Protein AF-A0A669EWW8-F1 (afdb_monomer_lite)

Secondary structure (DSSP, 8-state):
------S--SSSS---TTHHHH--HHHHHHTSHHHHHHHHHHHHHHHHHHH--

InterPro domains:
  IPR024083 Fumarase/histidase, N-terminal [G3DSA:1.10.275.10] (8-53)

Organism: Oreochromis niloticus (NCBI:txid8128)

Structure (mmCIF, N/CA/C/O backbone):
data_AF-A0A669EWW8-F1
#
_entry.id   AF-A0A669EWW8-F1
#
loop_
_atom_site.group_PDB
_atom_site.id
_atom_site.type_symbol
_atom_site.label_atom_id
_atom_site.label_alt_id
_atom_site.label_comp_id
_atom_site.label_asym_id
_atom_site.label_entity_id
_atom_site.label_seq_id
_atom_site.pdbx_PDB_ins_code
_atom_site.Cartn_x
_atom_site.Cartn_y
_atom_site.Cartn_z
_atom_site.occupancy
_atom_site.B_iso_or_equiv
_atom_site.auth_seq_id
_atom_site.auth_comp_id
_atom_site.auth_asym_id
_atom_site.auth_atom_id
_atom_site.pdbx_PDB_model_num
ATOM 1 N N . MET A 1 1 ? 2.211 -37.125 -16.228 1.00 37.59 1 MET A N 1
ATOM 2 C CA . MET A 1 1 ? 3.351 -36.548 -15.471 1.00 37.59 1 MET A CA 1
ATOM 3 C C . MET A 1 1 ? 3.532 -35.106 -15.932 1.00 37.59 1 MET A C 1
ATOM 5 O O . MET A 1 1 ? 3.587 -34.929 -17.132 1.00 37.59 1 MET A O 1
ATOM 9 N N . THR A 1 2 ? 3.557 -34.027 -15.154 1.00 40.00 2 THR A N 1
ATOM 10 C CA . THR A 1 2 ? 3.603 -33.735 -13.712 1.00 40.00 2 THR A CA 1
ATOM 11 C C . THR A 1 2 ? 2.849 -32.410 -13.487 1.00 40.00 2 THR A C 1
ATOM 13 O O . THR A 1 2 ? 2.879 -31.513 -14.324 1.00 40.00 2 THR A O 1
ATOM 16 N N . MET A 1 3 ? 2.147 -32.283 -12.357 1.00 49.81 3 MET A N 1
ATOM 17 C CA . MET A 1 3 ? 1.535 -31.027 -11.905 1.00 49.81 3 MET A CA 1
ATOM 18 C C . MET A 1 3 ? 2.601 -29.986 -11.517 1.00 49.81 3 MET A C 1
ATOM 20 O O . MET A 1 3 ? 3.558 -30.366 -10.846 1.00 49.81 3 MET A O 1
ATOM 24 N N . LYS A 1 4 ? 2.373 -28.689 -11.815 1.00 50.19 4 LYS A N 1
ATOM 25 C CA . LYS A 1 4 ? 2.452 -27.524 -10.884 1.00 50.19 4 LYS A CA 1
ATOM 26 C C . LYS A 1 4 ? 2.653 -26.182 -11.617 1.00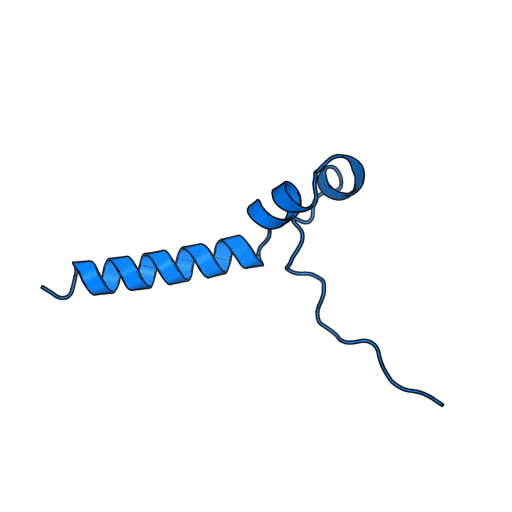 50.19 4 LYS A C 1
ATOM 28 O O . LYS A 1 4 ? 3.590 -26.019 -12.383 1.00 50.19 4 LYS A O 1
ATOM 33 N N . GLY A 1 5 ? 1.841 -25.178 -11.271 1.00 39.19 5 GLY A N 1
ATOM 34 C CA . GLY A 1 5 ? 2.103 -23.764 -11.582 1.00 39.19 5 GLY A CA 1
ATOM 35 C C . GLY A 1 5 ? 0.992 -22.849 -11.058 1.00 39.19 5 GLY A C 1
ATOM 36 O O . GLY A 1 5 ? -0.035 -22.681 -11.702 1.00 39.19 5 GLY A O 1
ATOM 37 N N . GLY A 1 6 ? 1.158 -22.330 -9.839 1.00 42.56 6 GLY A N 1
ATOM 38 C CA . GLY A 1 6 ? 0.105 -21.730 -9.014 1.00 42.56 6 GLY A CA 1
ATOM 39 C C . GLY A 1 6 ? -0.630 -20.510 -9.589 1.00 42.56 6 GLY A C 1
ATOM 40 O O . GLY A 1 6 ? -0.058 -19.635 -10.235 1.00 42.56 6 GLY A O 1
ATOM 41 N N . ARG A 1 7 ? -1.921 -20.411 -9.246 1.00 48.38 7 ARG A N 1
ATOM 42 C CA . ARG A 1 7 ? -2.832 -19.272 -9.484 1.00 48.38 7 ARG A CA 1
ATOM 43 C C . ARG A 1 7 ? -2.481 -18.039 -8.626 1.00 48.38 7 ARG A C 1
ATOM 45 O O . ARG A 1 7 ? -3.334 -17.507 -7.924 1.00 48.38 7 ARG A O 1
ATOM 52 N N . GLY A 1 8 ? -1.232 -17.572 -8.651 1.00 53.88 8 GLY A N 1
ATOM 53 C CA . GLY A 1 8 ? -0.765 -16.533 -7.726 1.00 53.88 8 GLY A CA 1
ATOM 54 C C . GLY A 1 8 ? 0.307 -15.612 -8.293 1.00 53.88 8 GLY A C 1
ATOM 55 O O . GLY A 1 8 ? 1.432 -15.629 -7.814 1.00 53.88 8 GLY A O 1
ATOM 56 N N . SER A 1 9 ? 0.001 -14.796 -9.307 1.00 53.88 9 SER A N 1
ATOM 57 C CA . SER A 1 9 ? 1.001 -13.840 -9.833 1.00 53.88 9 SER A CA 1
ATOM 58 C C . SER A 1 9 ? 0.443 -12.626 -10.590 1.00 53.88 9 SER A C 1
ATOM 60 O O . SER A 1 9 ? 1.189 -11.927 -11.269 1.00 53.88 9 SER A O 1
ATOM 62 N N . LYS A 1 10 ? -0.856 -12.323 -10.475 1.00 57.22 10 LYS A N 1
ATOM 63 C CA . LYS A 1 10 ? -1.515 -11.277 -11.287 1.00 57.22 10 LYS A CA 1
ATOM 64 C C . LYS A 1 10 ? -1.879 -9.975 -10.548 1.00 57.22 10 LYS A C 1
ATOM 66 O O . LYS A 1 10 ? -2.414 -9.082 -11.193 1.00 57.22 10 LYS A O 1
ATOM 71 N N . MET A 1 11 ? -1.581 -9.867 -9.245 1.00 58.69 11 MET A N 1
ATOM 72 C CA . MET A 1 11 ? -1.949 -8.729 -8.366 1.00 58.69 11 MET A CA 1
ATOM 73 C C . MET A 1 11 ? -0.761 -7.841 -7.942 1.00 58.69 11 MET A C 1
ATOM 75 O O . MET A 1 11 ? -0.958 -6.783 -7.353 1.00 58.69 11 MET A O 1
ATOM 79 N N . ASN A 1 12 ? 0.479 -8.276 -8.197 1.00 59.78 12 ASN A N 1
ATOM 80 C CA . ASN A 1 12 ? 1.695 -7.567 -7.762 1.00 59.78 12 ASN A CA 1
ATOM 81 C C . ASN A 1 12 ? 2.186 -6.519 -8.772 1.00 59.78 12 ASN A C 1
ATOM 83 O O . ASN A 1 12 ? 3.185 -5.857 -8.513 1.00 59.78 12 ASN A O 1
ATOM 87 N N . LYS A 1 13 ? 1.533 -6.405 -9.931 1.00 60.59 13 LYS A N 1
ATOM 88 C CA . LYS A 1 13 ? 1.921 -5.497 -11.012 1.00 60.59 13 LYS A CA 1
ATOM 89 C C . LYS A 1 13 ? 0.703 -4.719 -11.475 1.00 60.59 13 LYS A C 1
ATOM 91 O O . LYS A 1 13 ? -0.342 -5.324 -11.719 1.00 60.59 13 LYS A O 1
ATOM 96 N N . TYR A 1 14 ? 0.856 -3.408 -11.611 1.00 63.19 14 TYR A N 1
ATOM 97 C CA . TYR A 1 14 ? -0.149 -2.559 -12.241 1.00 63.19 14 TYR A CA 1
ATOM 98 C C . TYR A 1 14 ? -0.373 -3.001 -13.700 1.00 63.19 14 TYR A C 1
ATOM 100 O O . TYR A 1 14 ? 0.589 -3.159 -14.459 1.00 63.19 14 TYR A O 1
ATOM 108 N N . ARG A 1 15 ? -1.628 -3.261 -14.090 1.00 61.19 15 ARG A N 1
ATOM 109 C CA . ARG A 1 15 ? -1.970 -3.716 -15.447 1.00 61.19 15 ARG A CA 1
ATOM 110 C C . ARG A 1 15 ? -2.210 -2.518 -16.361 1.00 61.19 15 ARG A C 1
ATOM 112 O O . ARG A 1 15 ? -3.321 -2.016 -16.452 1.00 61.19 15 ARG A O 1
ATOM 119 N N . SER A 1 16 ? -1.166 -2.089 -17.058 1.00 61.94 16 SER A N 1
ATOM 120 C CA . SER A 1 16 ? -1.266 -1.170 -18.195 1.00 61.94 16 SER A CA 1
ATOM 121 C C . SER A 1 16 ? -0.121 -1.452 -19.180 1.00 61.94 16 SER A C 1
ATOM 123 O O . SER A 1 16 ? 0.989 -1.750 -18.728 1.00 61.94 16 SER A O 1
ATOM 125 N N . PRO A 1 17 ? -0.352 -1.375 -20.506 1.00 59.62 17 PRO A N 1
ATOM 126 C CA . PRO A 1 17 ? 0.671 -1.640 -21.527 1.00 59.62 17 PRO A CA 1
ATOM 127 C C . PRO A 1 17 ? 1.906 -0.728 -21.416 1.00 59.62 17 PRO A C 1
ATOM 129 O O . PRO A 1 17 ? 2.994 -1.104 -21.849 1.00 59.62 17 PRO A O 1
ATOM 132 N N . LEU A 1 18 ? 1.774 0.438 -20.773 1.00 60.09 18 LEU A N 1
ATOM 133 C CA . LEU A 1 18 ? 2.887 1.358 -20.506 1.00 60.09 18 LEU A CA 1
ATOM 134 C C . LEU A 1 18 ? 3.833 0.842 -19.407 1.00 60.09 18 LEU A C 1
ATOM 136 O O . LEU A 1 18 ? 5.032 1.111 -19.414 1.00 60.09 18 LEU A O 1
ATOM 140 N N . VAL A 1 19 ? 3.309 0.057 -18.468 1.00 57.94 19 VAL A N 1
ATOM 141 C CA . VAL A 1 19 ? 4.029 -0.378 -17.262 1.00 57.94 19 VAL A CA 1
ATOM 142 C C . VAL A 1 19 ? 4.946 -1.554 -17.566 1.00 57.94 19 VAL A C 1
ATOM 144 O O . VAL A 1 19 ? 6.036 -1.643 -17.012 1.00 57.94 19 VAL A O 1
ATOM 147 N N . SER A 1 20 ? 4.530 -2.456 -18.458 1.00 60.16 20 SER A N 1
ATOM 148 C CA . SER A 1 20 ? 5.296 -3.662 -18.786 1.00 60.16 20 SER A CA 1
ATOM 149 C C . SER A 1 20 ? 6.613 -3.382 -19.507 1.00 60.16 20 SER A C 1
ATOM 151 O O . SER A 1 20 ? 7.499 -4.232 -19.457 1.00 60.16 20 SER A O 1
ATOM 153 N N . ARG A 1 21 ? 6.740 -2.225 -20.172 1.00 63.75 21 ARG A N 1
ATOM 154 C CA . ARG A 1 21 ? 7.903 -1.883 -21.004 1.00 63.75 21 ARG A CA 1
ATOM 155 C C . ARG A 1 21 ? 8.793 -0.787 -20.411 1.00 63.75 21 ARG A C 1
ATOM 157 O O . ARG A 1 21 ? 9.994 -0.829 -20.646 1.00 63.75 21 ARG A O 1
ATOM 164 N N . TYR A 1 22 ? 8.235 0.151 -19.641 1.00 68.50 22 TYR A N 1
ATOM 165 C CA . TYR A 1 22 ? 8.962 1.360 -19.222 1.00 68.50 22 TYR A CA 1
ATOM 166 C C . TYR A 1 22 ? 9.050 1.571 -17.705 1.00 68.50 22 TYR A C 1
ATOM 168 O O . TYR A 1 22 ? 9.860 2.375 -17.254 1.00 68.50 22 TYR A O 1
ATOM 176 N N . ALA A 1 23 ? 8.242 0.877 -16.897 1.00 73.50 23 ALA A N 1
ATOM 177 C CA . ALA A 1 23 ? 8.215 1.113 -15.456 1.00 73.50 23 ALA A CA 1
ATOM 178 C C . ALA A 1 23 ? 9.186 0.195 -14.699 1.00 73.50 23 ALA A C 1
ATOM 180 O O . ALA A 1 23 ? 9.257 -1.011 -14.948 1.00 73.50 23 ALA A O 1
ATOM 181 N N . SER A 1 24 ? 9.886 0.754 -13.706 1.00 80.94 24 SER A N 1
ATOM 182 C CA . SER A 1 24 ? 10.695 -0.034 -12.775 1.00 80.94 24 SER A CA 1
ATOM 183 C C . SER A 1 24 ? 9.819 -0.997 -11.961 1.00 80.94 24 SER A C 1
ATOM 185 O O . SER A 1 24 ? 8.617 -0.783 -11.764 1.00 80.94 24 SER A O 1
ATOM 187 N N . LYS A 1 25 ? 10.426 -2.080 -11.455 1.00 78.44 25 LYS A N 1
ATOM 188 C CA . LYS A 1 25 ? 9.724 -3.080 -10.629 1.00 78.44 25 LYS A CA 1
ATOM 189 C C . LYS A 1 25 ? 9.080 -2.446 -9.390 1.00 78.44 25 LYS A C 1
ATOM 191 O O . LYS A 1 25 ? 7.964 -2.814 -9.031 1.00 78.44 25 LYS A O 1
ATOM 196 N N . GLU A 1 26 ? 9.759 -1.478 -8.781 1.00 82.81 26 GLU A N 1
ATOM 197 C CA . GLU A 1 26 ? 9.272 -0.729 -7.620 1.00 82.81 26 GLU A CA 1
ATOM 198 C C . GLU A 1 26 ? 8.070 0.147 -7.973 1.00 82.81 26 GLU A C 1
ATOM 200 O O . GLU A 1 26 ? 7.054 0.113 -7.279 1.00 82.81 26 GLU A O 1
ATOM 205 N N . MET A 1 27 ? 8.132 0.858 -9.103 1.00 84.25 27 MET A N 1
ATOM 206 C CA . MET A 1 27 ? 7.032 1.701 -9.567 1.00 84.25 27 MET A CA 1
ATOM 207 C C . MET A 1 27 ? 5.792 0.868 -9.912 1.00 84.25 27 MET A C 1
ATOM 209 O O . MET A 1 27 ? 4.675 1.194 -9.511 1.00 84.25 27 MET A O 1
ATOM 213 N N . SER A 1 28 ? 5.987 -0.271 -10.583 1.00 79.44 28 SER A N 1
ATOM 214 C CA . SER A 1 28 ? 4.906 -1.216 -10.890 1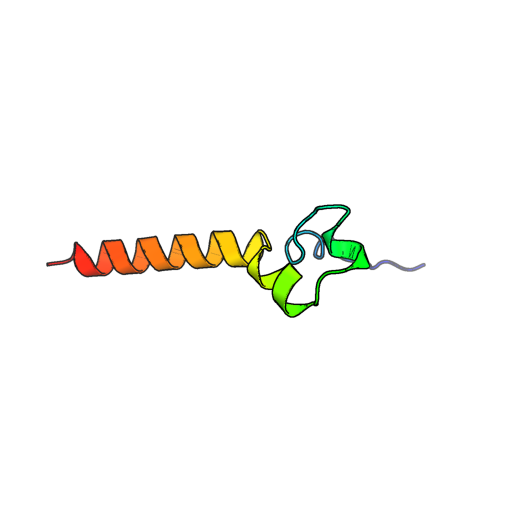.00 79.44 28 SER A CA 1
ATOM 215 C C . SER A 1 28 ? 4.246 -1.793 -9.628 1.00 79.44 28 SER A C 1
ATOM 217 O O . SER A 1 28 ? 3.039 -2.051 -9.632 1.00 79.44 28 SER A O 1
ATOM 219 N N . TYR A 1 29 ? 5.014 -1.972 -8.546 1.00 81.94 29 TYR A N 1
ATOM 220 C CA . TYR A 1 29 ? 4.500 -2.426 -7.254 1.00 81.94 29 TYR A CA 1
ATOM 221 C C . TYR A 1 29 ? 3.768 -1.321 -6.486 1.00 81.94 29 TYR A C 1
ATOM 223 O O . TYR A 1 29 ? 2.714 -1.591 -5.907 1.00 81.94 29 TYR A O 1
ATOM 231 N N . ASN A 1 30 ? 4.274 -0.086 -6.501 1.00 83.81 30 ASN A N 1
ATOM 232 C CA . ASN A 1 30 ? 3.623 1.051 -5.844 1.00 83.81 30 ASN A CA 1
ATOM 233 C C . ASN A 1 30 ? 2.197 1.268 -6.361 1.00 83.81 30 ASN A C 1
ATOM 235 O O . ASN A 1 30 ? 1.286 1.486 -5.564 1.00 83.81 30 ASN A O 1
ATOM 239 N N . PHE A 1 31 ? 1.995 1.094 -7.668 1.00 81.81 31 PHE A N 1
ATOM 240 C CA . PHE A 1 31 ? 0.681 1.174 -8.309 1.00 81.81 31 PHE A CA 1
ATOM 241 C C . PHE A 1 31 ? -0.036 -0.180 -8.440 1.00 81.81 31 PHE A C 1
ATOM 243 O O . PHE A 1 31 ? -1.037 -0.292 -9.144 1.00 81.81 31 PHE A O 1
ATOM 250 N N . SER A 1 32 ? 0.453 -1.233 -7.778 1.00 82.31 32 SER A N 1
ATOM 251 C CA . SER A 1 32 ? -0.194 -2.547 -7.814 1.00 82.31 32 SER A CA 1
ATOM 252 C C . SER A 1 32 ? -1.451 -2.603 -6.943 1.00 82.31 32 SER A C 1
ATOM 254 O O . SER A 1 32 ? -1.525 -1.987 -5.874 1.00 82.31 32 SER A O 1
ATOM 256 N N . ASP A 1 33 ? -2.406 -3.445 -7.345 1.00 82.19 33 ASP A N 1
ATOM 257 C CA . ASP A 1 33 ? -3.617 -3.722 -6.564 1.00 82.19 33 ASP A CA 1
ATOM 258 C C . ASP A 1 33 ? -3.280 -4.216 -5.152 1.00 82.19 33 ASP A C 1
ATOM 260 O O . ASP A 1 33 ? -3.912 -3.818 -4.171 1.00 82.19 33 ASP 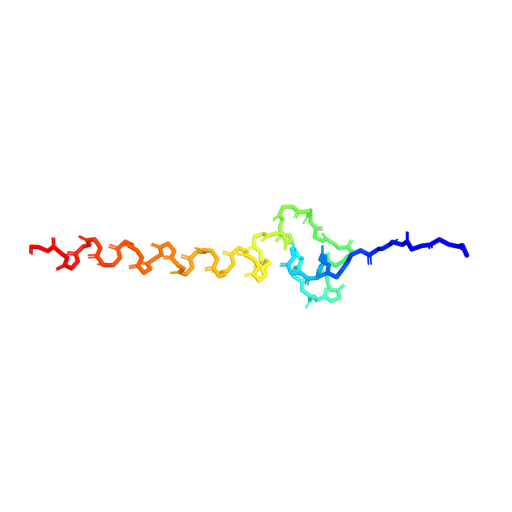A O 1
ATOM 264 N N . LYS A 1 34 ? -2.220 -5.025 -5.013 1.00 85.12 34 LYS A N 1
ATOM 265 C CA . LYS A 1 34 ? -1.733 -5.476 -3.705 1.00 85.12 34 LYS A CA 1
ATOM 266 C C . LYS A 1 34 ? -1.378 -4.300 -2.791 1.00 85.12 34 LYS A C 1
ATOM 268 O O . LYS A 1 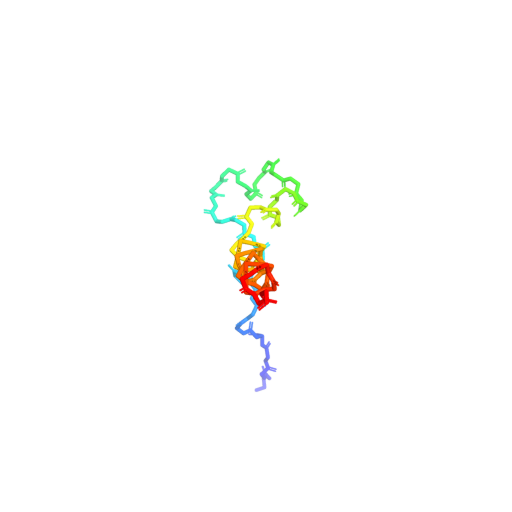34 ? -1.812 -4.278 -1.637 1.00 85.12 34 LYS A O 1
ATOM 273 N N . LYS A 1 35 ? -0.605 -3.324 -3.278 1.00 87.31 35 LYS A N 1
ATOM 274 C CA . LYS A 1 35 ? -0.211 -2.155 -2.476 1.00 87.31 35 LYS A CA 1
ATOM 275 C C . LYS A 1 35 ? -1.420 -1.275 -2.147 1.00 87.31 35 LYS A C 1
ATOM 277 O O . LYS A 1 35 ? -1.525 -0.829 -1.001 1.00 87.31 35 LYS A O 1
ATOM 282 N N . LYS A 1 36 ? -2.353 -1.100 -3.089 1.00 86.88 36 LYS A N 1
ATOM 283 C CA . LYS A 1 36 ? -3.610 -0.359 -2.891 1.00 86.88 36 LYS A CA 1
ATOM 284 C C . LYS A 1 36 ? -4.436 -0.940 -1.740 1.00 86.88 36 LYS A C 1
ATOM 286 O O . LYS A 1 36 ? -4.690 -0.244 -0.758 1.00 86.88 36 LYS A O 1
ATOM 291 N N . PHE A 1 37 ? -4.778 -2.229 -1.799 1.00 91.12 37 PHE A N 1
ATOM 292 C CA . PHE A 1 37 ? -5.634 -2.855 -0.783 1.00 91.12 37 PHE A CA 1
ATOM 293 C C . PHE A 1 37 ? -4.964 -2.965 0.593 1.00 91.12 37 PHE A C 1
ATOM 295 O O . PHE A 1 37 ? -5.631 -2.789 1.613 1.00 91.12 37 PHE A O 1
ATOM 302 N N . ILE A 1 38 ? -3.648 -3.211 0.649 1.00 93.06 38 ILE A N 1
ATOM 303 C CA . ILE A 1 38 ? -2.907 -3.184 1.922 1.00 93.06 38 ILE A CA 1
ATOM 304 C C . ILE A 1 38 ? -2.970 -1.786 2.543 1.00 93.06 38 ILE A C 1
ATOM 306 O O . ILE A 1 38 ? -3.207 -1.660 3.742 1.00 93.06 38 ILE A O 1
ATOM 310 N N . THR A 1 39 ? -2.764 -0.742 1.738 1.00 94.38 39 THR A N 1
ATOM 311 C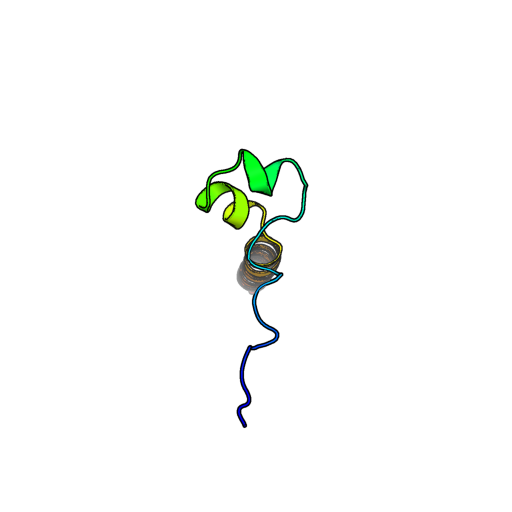 CA . THR A 1 39 ? -2.795 0.647 2.216 1.00 94.38 39 THR A CA 1
ATOM 312 C C . THR A 1 39 ? -4.176 1.019 2.750 1.00 94.38 39 THR A C 1
ATOM 314 O O . THR A 1 39 ? -4.269 1.549 3.852 1.00 94.38 39 THR A O 1
ATOM 317 N N . TRP A 1 40 ? -5.250 0.659 2.046 1.00 95.12 40 TRP A N 1
ATOM 318 C CA . TRP A 1 40 ? -6.620 0.910 2.510 1.00 95.12 40 TRP A CA 1
ATOM 319 C C . TRP A 1 40 ? -6.933 0.236 3.847 1.00 95.12 40 TRP A C 1
ATOM 321 O O . TRP A 1 40 ? -7.436 0.885 4.758 1.00 95.12 40 TRP A O 1
ATOM 331 N N . ARG A 1 41 ? -6.553 -1.037 4.019 1.00 95.62 41 ARG A N 1
ATOM 332 C CA . ARG A 1 41 ? -6.738 -1.732 5.304 1.00 95.62 41 ARG A CA 1
ATOM 333 C C . ARG A 1 41 ? -5.972 -1.065 6.442 1.00 95.62 41 ARG A C 1
ATOM 335 O O . ARG A 1 41 ? -6.486 -0.983 7.551 1.00 95.62 41 ARG A O 1
ATOM 342 N N . LYS A 1 42 ? -4.757 -0.572 6.179 1.00 95.31 42 LYS A N 1
ATOM 343 C CA . LYS A 1 42 ? -3.986 0.180 7.180 1.00 95.31 42 LYS A CA 1
ATOM 344 C C . LYS A 1 42 ? -4.695 1.468 7.584 1.00 95.31 42 LYS A C 1
ATOM 346 O O . LYS A 1 42 ? -4.756 1.751 8.774 1.00 95.31 42 LYS A O 1
ATOM 351 N N . LEU A 1 43 ? -5.250 2.202 6.621 1.00 97.06 43 LEU A N 1
ATOM 352 C CA . LEU A 1 43 ? -6.018 3.415 6.901 1.00 97.06 43 LEU A CA 1
ATOM 353 C C . LEU A 1 43 ? -7.244 3.117 7.766 1.00 97.06 43 LEU A C 1
ATOM 355 O O . LEU A 1 43 ? -7.452 3.822 8.741 1.00 97.06 43 LEU A O 1
ATOM 359 N N . TRP A 1 44 ? -7.989 2.042 7.497 1.00 95.94 44 TRP A N 1
ATOM 360 C CA . TRP A 1 44 ? -9.102 1.642 8.367 1.00 95.94 44 TRP A CA 1
ATOM 361 C C . TRP A 1 44 ? -8.665 1.269 9.781 1.00 95.94 44 TRP A C 1
ATOM 363 O O . TRP A 1 44 ? -9.334 1.637 10.737 1.00 95.94 44 TRP A O 1
ATOM 373 N N . ILE A 1 45 ? -7.531 0.582 9.942 1.00 95.31 45 ILE A N 1
ATOM 374 C CA . ILE A 1 45 ? -6.989 0.289 11.277 1.00 95.31 45 ILE A CA 1
ATOM 375 C C . ILE A 1 45 ? -6.606 1.584 11.999 1.00 95.31 45 ILE A C 1
ATOM 377 O O . ILE A 1 45 ? -6.854 1.710 13.194 1.00 95.31 45 ILE A O 1
ATOM 381 N N . PHE A 1 46 ? -5.984 2.536 11.303 1.00 96.25 46 PHE A N 1
ATOM 382 C CA . PHE A 1 46 ? -5.639 3.828 11.894 1.00 96.25 46 PHE A CA 1
ATOM 383 C C . PHE A 1 46 ? -6.874 4.644 12.251 1.00 96.25 46 PHE A C 1
ATOM 385 O O . PHE A 1 46 ? -6.907 5.212 13.336 1.00 96.25 46 PHE A O 1
ATOM 392 N N . LEU A 1 47 ? -7.894 4.631 11.397 1.00 96.69 47 LEU A N 1
ATOM 393 C CA . LEU A 1 47 ? -9.174 5.266 11.671 1.00 96.69 47 LEU A CA 1
ATOM 394 C C . LEU A 1 47 ? -9.822 4.659 12.921 1.00 96.69 47 LEU A C 1
ATOM 396 O O . LEU A 1 47 ? -10.074 5.380 13.874 1.00 96.69 47 LEU A O 1
ATOM 400 N N . ALA A 1 48 ? -9.955 3.332 12.983 1.00 95.75 48 ALA A N 1
ATOM 401 C CA . ALA A 1 48 ? -10.525 2.646 14.142 1.00 95.75 48 ALA A CA 1
ATOM 402 C C . ALA A 1 48 ? -9.732 2.895 15.439 1.00 95.75 48 ALA A C 1
ATOM 404 O O . ALA A 1 48 ? -10.308 2.953 16.519 1.00 95.75 48 ALA A O 1
ATOM 405 N N . LYS A 1 49 ? -8.402 3.046 15.356 1.00 95.31 49 LYS A N 1
ATOM 406 C CA . LYS A 1 49 ? -7.570 3.432 16.508 1.00 95.31 49 LYS A C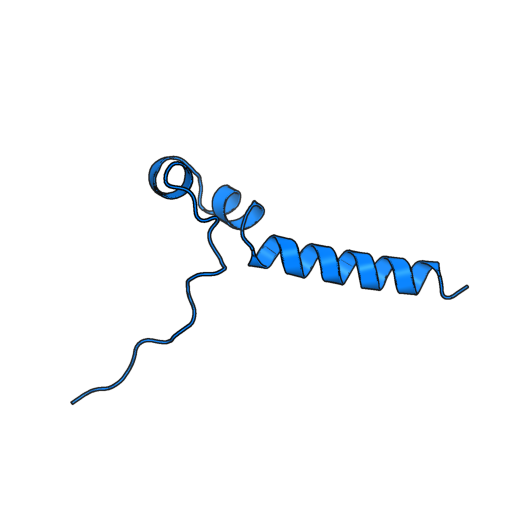A 1
ATOM 407 C C . LYS A 1 49 ? -7.807 4.875 16.946 1.00 95.31 49 LYS A C 1
ATOM 409 O O . LYS A 1 49 ? -7.763 5.128 18.140 1.00 95.31 49 LYS A O 1
ATOM 414 N N . ALA A 1 50 ? -8.005 5.791 16.002 1.00 95.12 50 ALA A N 1
ATOM 415 C CA . ALA A 1 50 ? -8.276 7.195 16.290 1.00 95.12 50 ALA A CA 1
ATOM 416 C C . ALA A 1 50 ? -9.694 7.406 16.847 1.00 95.12 50 ALA A C 1
ATOM 418 O O . ALA A 1 50 ? -9.885 8.256 17.706 1.00 95.12 50 ALA A O 1
ATOM 419 N N . GLU A 1 51 ? -10.668 6.620 16.383 1.00 92.12 51 GLU A N 1
ATOM 420 C CA . GLU A 1 51 ? -12.059 6.651 16.855 1.00 92.12 51 GLU A CA 1
ATOM 421 C C . GLU A 1 51 ? -12.247 5.987 18.225 1.00 92.12 51 GLU A C 1
ATOM 423 O O . GLU A 1 51 ? -13.197 6.312 18.933 1.00 92.12 51 GLU A O 1
ATOM 428 N N . LYS A 1 52 ? -11.351 5.070 18.619 1.00 83.44 52 LYS A N 1
ATOM 429 C CA . LYS A 1 52 ? -11.349 4.416 19.937 1.00 83.44 52 LYS A CA 1
ATOM 430 C C . LYS A 1 52 ? -10.774 5.346 21.020 1.00 83.44 52 LYS A C 1
ATOM 432 O O . LYS A 1 52 ? -9.766 5.011 21.646 1.00 83.44 52 LYS A O 1
ATOM 437 N N . VAL A 1 53 ? -11.402 6.515 21.168 1.00 58.03 53 VAL A N 1
ATOM 438 C CA . VAL A 1 53 ? -11.263 7.427 22.316 1.00 58.03 53 VAL A CA 1
ATOM 439 C C . VAL A 1 53 ? -11.857 6.773 23.558 1.00 58.03 53 VAL A C 1
ATOM 441 O O . VAL A 1 53 ? -12.922 6.127 23.429 1.00 58.03 53 VAL A O 1
#

Foldseek 3Di:
DDDDDDPDDDQQFDDDPCCVPPNDSVRRRCNGNVVVVVVVVVVVVVVVVVVPD

pLDDT: mean 74.05, std 18.26, range [37.59, 97.06]

Sequence (53 aa):
MTMKGGRGSKMNKYRSPLVSRYASKEMSYNFSDKKKFITWRKLWIFLAKAEKV

Radius of gyration: 16.56 Å; chains: 1; bounding box: 23×44×44 Å